Protein AF-K1UHT1-F1 (afdb_monomer_lite)

Organism: NCBI:txid408170

Secondary structure (DSSP, 8-state):
-HHHHHHHHHHHHHHHHHHHHHHHHHTT-S-HHHHHHHHHHHHHHHHHHHHHHHHHHHHHHHHHHHTT--S--

Structure (mmCIF, N/CA/C/O backbone):
data_AF-K1UHT1-F1
#
_entry.id   AF-K1UHT1-F1
#
loop_
_atom_site.group_PDB
_atom_site.id
_atom_site.type_symbol
_atom_site.label_atom_id
_atom_site.label_alt_id
_atom_site.label_comp_id
_atom_site.label_asym_id
_atom_site.label_entity_id
_atom_site.label_seq_id
_atom_site.pdbx_PDB_ins_code
_atom_site.Cartn_x
_atom_site.Cartn_y
_atom_site.Cartn_z
_atom_site.occupancy
_atom_site.B_iso_or_equiv
_atom_site.auth_seq_id
_atom_site.auth_comp_id
_atom_site.auth_asym_id
_atom_site.auth_atom_id
_atom_site.pdbx_PDB_model_num
ATOM 1 N N . ARG A 1 1 ? -14.692 3.253 6.470 1.00 75.75 1 ARG A N 1
ATOM 2 C CA . ARG A 1 1 ? -14.757 2.192 5.427 1.00 75.75 1 ARG A CA 1
ATOM 3 C C . ARG A 1 1 ? -14.309 2.709 4.061 1.00 75.75 1 ARG A C 1
ATOM 5 O O . ARG A 1 1 ? -13.477 2.056 3.455 1.00 75.75 1 ARG A O 1
ATOM 12 N N . GLN A 1 2 ? -14.786 3.877 3.611 1.00 89.69 2 GLN A N 1
ATOM 13 C CA . GLN A 1 2 ? -14.382 4.482 2.331 1.00 89.69 2 GLN A CA 1
ATOM 14 C C . GLN A 1 2 ? -12.860 4.648 2.180 1.00 89.69 2 GLN A C 1
ATOM 16 O O . GLN A 1 2 ? -12.318 4.275 1.150 1.00 89.69 2 GLN A O 1
ATOM 21 N N . GLU A 1 3 ? -12.162 5.129 3.211 1.00 92.62 3 GLU A N 1
ATOM 22 C CA . GLU A 1 3 ? -10.703 5.309 3.156 1.00 92.62 3 GLU A CA 1
ATOM 23 C C . GLU A 1 3 ? -9.944 3.984 2.982 1.00 92.62 3 GLU A C 1
ATOM 25 O O . GLU A 1 3 ? -9.042 3.903 2.156 1.00 92.62 3 GLU A O 1
ATOM 30 N N . LEU A 1 4 ? -10.340 2.925 3.704 1.00 96.12 4 LEU A N 1
ATOM 31 C CA . LEU A 1 4 ? -9.727 1.597 3.566 1.00 96.12 4 LEU A CA 1
ATOM 32 C C . LEU A 1 4 ? -9.932 1.034 2.152 1.00 96.12 4 LEU A C 1
ATOM 34 O O . LEU A 1 4 ? -9.007 0.474 1.577 1.00 96.12 4 LEU A O 1
ATOM 38 N N . HIS A 1 5 ? -11.110 1.253 1.562 1.00 96.88 5 HIS A N 1
ATOM 39 C CA . HIS A 1 5 ? -11.386 0.863 0.176 1.00 96.88 5 HIS A CA 1
ATOM 40 C C . HIS A 1 5 ? -10.499 1.607 -0.831 1.00 96.88 5 HIS A C 1
ATOM 42 O O . HIS A 1 5 ? -9.999 1.017 -1.785 1.00 96.88 5 HIS A O 1
ATOM 48 N N . GLN A 1 6 ? -10.266 2.905 -0.622 1.00 97.69 6 GLN A N 1
ATOM 49 C CA . GLN A 1 6 ? -9.333 3.66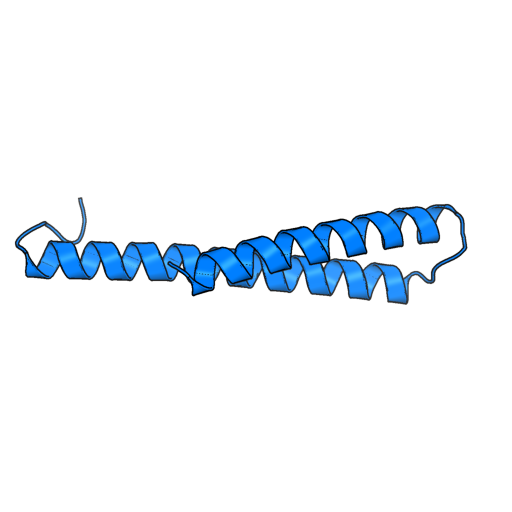0 -1.465 1.00 97.69 6 GLN A CA 1
ATOM 50 C C . GLN A 1 6 ? -7.891 3.173 -1.284 1.00 97.69 6 GLN A C 1
ATOM 52 O O . GLN A 1 6 ? -7.153 3.077 -2.263 1.00 97.69 6 GLN A O 1
ATOM 57 N N . MET A 1 7 ? -7.504 2.795 -0.064 1.00 98.12 7 MET A N 1
ATOM 58 C CA . MET A 1 7 ? -6.188 2.212 0.190 1.00 98.12 7 MET A CA 1
ATOM 59 C C . MET A 1 7 ? -6.013 0.862 -0.517 1.00 98.12 7 MET A C 1
ATOM 61 O O . MET A 1 7 ? -4.996 0.649 -1.167 1.00 98.12 7 MET A O 1
ATOM 65 N N . GLN A 1 8 ? -7.026 -0.006 -0.495 1.00 98.25 8 GLN A N 1
ATOM 66 C CA . GLN A 1 8 ? -7.023 -1.275 -1.235 1.00 98.25 8 GLN A CA 1
ATOM 67 C C . GLN A 1 8 ? -6.833 -1.068 -2.741 1.00 98.25 8 GLN A C 1
ATOM 69 O O . GLN A 1 8 ? -6.039 -1.762 -3.376 1.00 98.25 8 GLN A O 1
ATOM 74 N N . LYS A 1 9 ? -7.504 -0.062 -3.320 1.00 98.44 9 LYS A N 1
ATOM 75 C CA . LYS A 1 9 ? -7.287 0.321 -4.723 1.00 98.44 9 LYS A CA 1
ATOM 76 C C . LYS A 1 9 ? -5.858 0.793 -4.978 1.00 98.44 9 LYS A C 1
ATOM 78 O O . LYS A 1 9 ? -5.281 0.429 -6.000 1.00 98.44 9 LYS A O 1
ATOM 83 N N . LYS A 1 10 ? -5.280 1.575 -4.059 1.00 98.31 10 LYS A N 1
ATOM 84 C CA . LYS A 1 10 ? -3.885 2.017 -4.165 1.00 98.31 10 LYS A CA 1
ATOM 85 C C . LYS A 1 10 ? -2.927 0.825 -4.153 1.00 98.31 10 LYS A C 1
ATOM 87 O O . LYS A 1 10 ? -2.084 0.738 -5.035 1.00 98.31 10 LYS A O 1
ATOM 92 N N . VAL A 1 11 ? -3.093 -0.112 -3.218 1.00 98.69 11 VAL A N 1
ATOM 93 C CA . VAL A 1 11 ? -2.269 -1.331 -3.143 1.00 98.69 11 VAL A CA 1
ATOM 94 C C . VAL A 1 11 ? -2.367 -2.144 -4.435 1.00 98.69 11 VAL A C 1
ATOM 96 O O . VAL A 1 11 ? -1.344 -2.580 -4.958 1.00 98.69 11 VAL A O 1
ATOM 99 N N . ALA A 1 12 ? -3.569 -2.301 -4.999 1.00 98.62 12 ALA A N 1
ATOM 100 C CA . ALA A 1 12 ? -3.750 -2.984 -6.280 1.00 98.62 12 ALA A CA 1
ATOM 101 C C . ALA A 1 12 ? -3.014 -2.271 -7.430 1.00 98.62 12 ALA A C 1
ATOM 103 O O . ALA A 1 12 ? -2.335 -2.919 -8.228 1.00 98.62 12 ALA A O 1
ATOM 104 N N . SER A 1 13 ? -3.100 -0.938 -7.484 1.00 98.56 13 SER A N 1
ATOM 105 C CA . SER A 1 13 ? -2.394 -0.121 -8.475 1.00 98.56 13 SER A CA 1
ATOM 106 C C . SER A 1 13 ? -0.873 -0.233 -8.341 1.00 98.56 13 SER A C 1
ATOM 108 O O . SER A 1 13 ? -0.183 -0.464 -9.332 1.00 98.56 13 SER A O 1
ATOM 110 N N . ASP A 1 14 ? -0.340 -0.108 -7.124 1.00 98.69 14 ASP A N 1
ATOM 111 C CA . ASP A 1 14 ? 1.100 -0.213 -6.873 1.00 98.69 14 ASP A CA 1
ATOM 112 C C . ASP A 1 14 ? 1.610 -1.636 -7.152 1.00 98.69 14 ASP A C 1
ATOM 114 O O . ASP A 1 14 ? 2.737 -1.817 -7.611 1.00 98.69 14 ASP A O 1
ATOM 118 N N . SER A 1 15 ? 0.776 -2.658 -6.923 1.00 98.56 15 SER A N 1
ATOM 119 C CA . SER A 1 15 ? 1.113 -4.050 -7.229 1.00 98.56 15 SER A CA 1
ATOM 120 C C . SER A 1 15 ? 1.254 -4.274 -8.730 1.00 98.56 15 SER A C 1
ATOM 122 O O . SER A 1 15 ? 2.177 -4.966 -9.163 1.00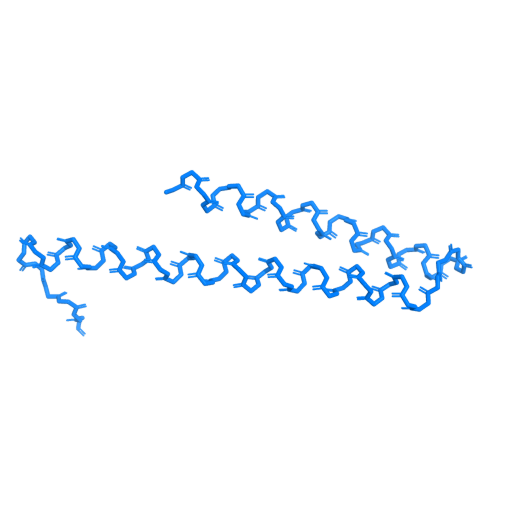 98.56 15 SER A O 1
ATOM 124 N N . LEU A 1 16 ? 0.360 -3.684 -9.529 1.00 98.62 16 LEU A N 1
ATOM 125 C CA . LEU A 1 16 ? 0.460 -3.726 -10.985 1.00 98.62 16 LEU A CA 1
ATOM 126 C C . LEU A 1 16 ? 1.706 -2.975 -11.472 1.00 98.62 16 LEU A C 1
ATOM 128 O O . LEU A 1 16 ? 2.437 -3.493 -12.316 1.00 98.62 16 LEU A O 1
ATOM 132 N N . ALA A 1 17 ? 1.979 -1.794 -10.909 1.00 98.31 17 ALA A N 1
ATOM 133 C CA . ALA A 1 17 ? 3.164 -1.007 -11.242 1.00 98.31 17 ALA A CA 1
ATOM 134 C C . ALA A 1 17 ? 4.460 -1.779 -10.951 1.00 98.31 17 ALA A C 1
ATOM 136 O O . ALA A 1 17 ? 5.322 -1.878 -11.823 1.00 98.31 17 ALA A O 1
ATOM 137 N N . TYR A 1 18 ? 4.570 -2.400 -9.773 1.00 98.50 18 TYR A N 1
ATOM 138 C CA . TYR A 1 18 ? 5.711 -3.245 -9.425 1.00 98.50 18 TYR A CA 1
ATOM 139 C C . TYR A 1 18 ? 5.874 -4.426 -10.385 1.00 98.50 18 TYR A C 1
ATOM 141 O O . TYR A 1 18 ? 6.976 -4.661 -10.874 1.00 98.50 18 TYR A O 1
ATOM 149 N N . HIS A 1 19 ? 4.789 -5.135 -10.710 1.00 98.19 19 HIS A N 1
ATOM 150 C CA . HIS A 1 19 ? 4.845 -6.260 -11.645 1.00 98.19 19 HIS A CA 1
ATOM 151 C C . HIS A 1 19 ? 5.349 -5.833 -13.034 1.00 98.19 19 HIS A C 1
ATOM 153 O O . HIS A 1 19 ? 6.188 -6.508 -13.631 1.00 98.19 19 HIS A O 1
ATOM 159 N N . MET A 1 20 ? 4.888 -4.684 -13.543 1.00 97.69 20 MET A N 1
ATOM 160 C CA . MET A 1 20 ? 5.387 -4.129 -14.805 1.00 97.69 20 MET A CA 1
ATOM 161 C C . MET A 1 20 ? 6.867 -3.742 -14.723 1.00 97.69 20 MET A C 1
ATOM 163 O O . MET A 1 20 ? 7.613 -4.019 -15.660 1.00 97.69 20 MET A O 1
ATOM 167 N N . SER A 1 21 ? 7.298 -3.124 -13.621 1.00 97.81 21 SER A N 1
ATOM 168 C CA . SER A 1 21 ? 8.706 -2.783 -13.404 1.00 97.81 21 SER A CA 1
ATOM 169 C C . SER A 1 21 ? 9.592 -4.027 -13.319 1.00 97.81 21 SER A C 1
ATOM 171 O O . SER A 1 21 ? 10.641 -4.045 -13.951 1.00 97.81 21 SER A O 1
ATOM 173 N N . SER A 1 22 ? 9.163 -5.086 -12.623 1.00 97.88 22 SER A N 1
ATOM 174 C CA . SER A 1 22 ? 9.904 -6.359 -12.550 1.00 97.88 22 SER A CA 1
ATOM 175 C C . SER A 1 22 ? 10.143 -6.934 -13.938 1.00 97.88 22 SER A C 1
ATOM 177 O O . SER A 1 22 ? 11.279 -7.208 -14.309 1.00 97.88 22 SER A O 1
ATOM 179 N N . ARG A 1 23 ? 9.084 -7.000 -14.752 1.00 98.06 23 ARG A N 1
ATOM 180 C CA . ARG A 1 23 ? 9.190 -7.478 -16.131 1.00 98.06 23 ARG A CA 1
ATOM 181 C C . ARG A 1 23 ? 10.132 -6.636 -16.982 1.00 98.06 23 ARG A C 1
ATOM 183 O O . ARG A 1 23 ? 10.995 -7.179 -17.658 1.00 98.06 23 ARG A O 1
ATOM 190 N N . LYS A 1 24 ? 9.998 -5.308 -16.938 1.00 97.88 24 LYS A N 1
ATOM 191 C CA . LYS A 1 24 ? 10.886 -4.418 -17.699 1.00 97.88 24 LYS A CA 1
ATOM 192 C C . LYS A 1 24 ? 12.340 -4.537 -17.243 1.00 97.88 24 LYS A C 1
ATOM 194 O O . LYS A 1 24 ? 13.231 -4.415 -18.073 1.00 97.88 24 LYS A O 1
ATOM 199 N N . PHE A 1 25 ? 12.585 -4.760 -15.953 1.00 97.56 25 PHE A N 1
ATOM 200 C CA . PHE A 1 25 ? 13.924 -4.991 -15.418 1.00 97.56 25 PHE A CA 1
ATOM 201 C C . PHE A 1 25 ? 14.521 -6.304 -15.937 1.00 97.56 25 PHE A C 1
ATOM 203 O O . PHE A 1 25 ? 15.644 -6.304 -16.431 1.00 97.56 25 PHE A O 1
ATOM 210 N N . GLU A 1 26 ? 13.756 -7.397 -15.889 1.00 97.19 26 GLU A N 1
ATOM 211 C CA . GLU A 1 26 ? 14.152 -8.703 -16.437 1.00 97.19 26 GLU A CA 1
ATOM 212 C C . GLU A 1 26 ? 14.453 -8.632 -17.942 1.00 97.19 26 GLU A C 1
ATOM 214 O O . GLU A 1 26 ? 15.398 -9.251 -18.423 1.00 97.19 26 GLU A O 1
ATOM 219 N N . GLU A 1 27 ? 13.689 -7.824 -18.678 1.00 97.62 27 GLU A N 1
ATOM 220 C CA . GLU A 1 27 ? 13.885 -7.559 -20.107 1.00 97.62 27 GLU A CA 1
ATOM 221 C C . GLU A 1 27 ? 15.029 -6.547 -20.383 1.00 97.62 27 GLU A C 1
ATOM 223 O O . GLU A 1 27 ? 15.300 -6.223 -21.538 1.00 97.62 27 GLU A O 1
ATOM 228 N N . GLY A 1 28 ? 15.716 -6.034 -19.351 1.00 96.50 28 GLY A N 1
ATOM 229 C CA . GLY A 1 28 ? 16.842 -5.095 -19.474 1.00 96.50 28 GLY A CA 1
ATOM 230 C C . GLY A 1 28 ? 16.450 -3.651 -19.820 1.00 96.50 28 GLY A C 1
ATOM 231 O O . GLY A 1 28 ? 17.304 -2.838 -20.167 1.00 96.50 28 GLY A O 1
ATOM 232 N N . MET A 1 29 ? 15.162 -3.318 -19.728 1.00 95.38 29 MET A N 1
ATOM 233 C CA . MET A 1 29 ? 14.577 -2.018 -20.082 1.00 95.38 29 MET A CA 1
ATOM 234 C C . MET A 1 29 ? 14.344 -1.088 -18.881 1.00 95.38 29 MET A C 1
ATOM 236 O O . MET A 1 29 ? 13.795 0.002 -19.043 1.00 95.38 29 MET A O 1
ATOM 240 N N . LEU A 1 30 ? 14.700 -1.520 -17.671 1.00 95.06 30 LEU A N 1
ATOM 241 C CA . LEU A 1 30 ? 14.515 -0.768 -16.431 1.00 95.06 30 LEU A CA 1
ATOM 242 C C . LEU A 1 30 ? 15.773 -0.881 -15.565 1.00 95.06 30 LEU A C 1
ATOM 244 O O . LEU A 1 30 ? 16.410 -1.932 -15.543 1.00 95.06 30 LEU A O 1
ATOM 248 N N . SER A 1 31 ? 16.127 0.174 -14.832 1.00 96.25 31 SER A N 1
ATOM 249 C CA . SER A 1 31 ? 17.253 0.129 -13.896 1.00 96.25 31 SER A CA 1
ATOM 250 C C . SER A 1 31 ? 16.894 -0.631 -12.613 1.00 96.25 31 SER A C 1
ATOM 252 O O . SER A 1 31 ? 15.726 -0.720 -12.224 1.00 96.25 31 SER A O 1
ATOM 254 N N . THR A 1 32 ? 17.907 -1.117 -11.890 1.00 95.31 32 THR A N 1
ATOM 255 C CA . THR A 1 32 ? 17.736 -1.670 -10.534 1.00 95.31 32 THR A CA 1
ATOM 256 C C . THR A 1 32 ? 17.115 -0.648 -9.577 1.00 95.31 32 THR A C 1
ATOM 258 O O . THR A 1 32 ? 16.311 -1.019 -8.722 1.00 95.31 32 THR A O 1
ATOM 261 N N . PHE A 1 33 ? 17.446 0.640 -9.734 1.00 97.31 33 PHE A N 1
ATOM 262 C CA . PHE A 1 33 ? 16.899 1.724 -8.914 1.00 97.31 33 PHE A CA 1
ATOM 263 C C . PHE A 1 33 ? 15.394 1.905 -9.127 1.00 97.31 33 PHE A C 1
ATOM 265 O O . PHE A 1 33 ? 14.650 2.000 -8.156 1.00 97.31 33 PHE A O 1
ATOM 272 N N . ASP A 1 34 ? 14.930 1.869 -10.376 1.00 96.56 34 ASP A N 1
ATOM 273 C CA . ASP A 1 34 ? 13.507 1.997 -10.704 1.00 96.56 34 ASP A CA 1
ATOM 274 C C . ASP A 1 34 ? 12.698 0.807 -10.166 1.00 96.56 34 ASP A C 1
ATOM 276 O O . ASP A 1 34 ? 11.598 0.977 -9.627 1.00 96.56 34 ASP A O 1
ATOM 280 N N . LEU A 1 35 ? 13.254 -0.409 -10.270 1.00 97.81 35 LEU A N 1
ATOM 281 C CA . LEU A 1 35 ? 12.644 -1.608 -9.696 1.00 97.81 35 LEU A CA 1
ATOM 282 C C . LEU A 1 35 ? 12.532 -1.477 -8.173 1.00 97.81 35 LEU A C 1
ATOM 284 O O . LEU A 1 35 ? 11.481 -1.773 -7.598 1.00 97.81 35 LEU A O 1
ATOM 28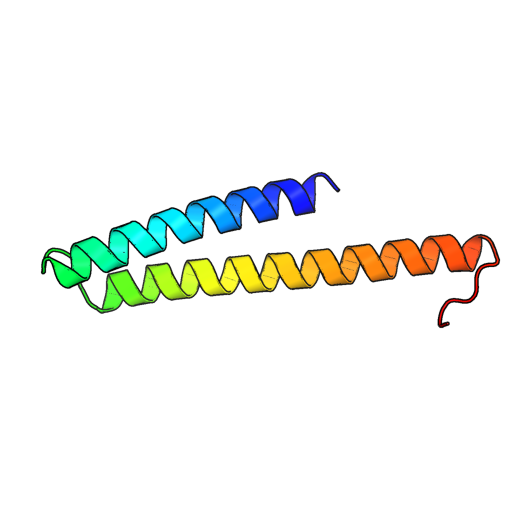8 N N . HIS A 1 36 ? 13.595 -0.996 -7.526 1.00 98.19 36 HIS A N 1
ATOM 289 C CA . HIS A 1 36 ? 13.614 -0.751 -6.090 1.00 98.19 36 HIS A CA 1
ATOM 290 C C . HIS A 1 36 ? 12.566 0.291 -5.674 1.00 98.19 36 HIS A C 1
ATOM 292 O O . HIS A 1 36 ? 11.807 0.047 -4.739 1.00 98.19 36 HIS A O 1
ATOM 298 N N . THR A 1 37 ? 12.443 1.407 -6.397 1.00 98.44 37 THR A N 1
ATOM 299 C CA . THR A 1 37 ? 11.423 2.433 -6.131 1.00 98.44 37 THR A CA 1
ATOM 300 C C . THR A 1 37 ? 10.002 1.878 -6.249 1.00 98.44 37 THR A C 1
ATOM 302 O O . THR A 1 37 ? 9.153 2.165 -5.398 1.00 98.44 37 THR A O 1
ATOM 305 N N . ALA A 1 38 ? 9.722 1.048 -7.259 1.00 98.12 38 ALA A N 1
ATOM 306 C CA . ALA A 1 38 ? 8.414 0.407 -7.397 1.00 98.12 38 ALA A CA 1
ATOM 307 C C . ALA A 1 38 ? 8.127 -0.572 -6.242 1.00 98.12 38 ALA A C 1
ATOM 309 O O . ALA A 1 38 ? 7.018 -0.585 -5.702 1.00 98.12 38 ALA A O 1
ATOM 310 N N . ALA A 1 39 ? 9.133 -1.345 -5.817 1.00 98.44 39 ALA A N 1
ATOM 311 C CA . ALA A 1 39 ? 9.022 -2.254 -4.677 1.00 98.44 39 ALA A CA 1
ATOM 312 C C . ALA A 1 39 ? 8.758 -1.498 -3.364 1.00 98.44 39 ALA A C 1
ATOM 314 O O . ALA A 1 39 ? 7.853 -1.861 -2.611 1.00 98.44 39 ALA A O 1
ATOM 315 N N . GLN A 1 40 ? 9.504 -0.416 -3.121 1.00 98.69 40 GLN A N 1
ATOM 316 C CA . GLN A 1 40 ? 9.345 0.473 -1.969 1.00 98.69 40 GLN A CA 1
ATOM 317 C C . GLN A 1 40 ? 7.922 1.045 -1.916 1.00 98.69 40 GLN A C 1
ATOM 319 O O . GLN A 1 40 ? 7.252 0.963 -0.889 1.00 98.69 40 GLN A O 1
ATOM 324 N N . THR A 1 41 ? 7.423 1.547 -3.049 1.00 98.69 41 THR A N 1
ATOM 325 C CA . THR A 1 41 ? 6.079 2.133 -3.154 1.00 98.69 41 THR A CA 1
ATOM 326 C C . THR A 1 41 ? 4.985 1.119 -2.807 1.00 98.69 41 THR A C 1
ATOM 328 O O . THR A 1 41 ? 4.056 1.437 -2.059 1.00 98.69 41 THR A O 1
ATOM 331 N N . LEU A 1 42 ? 5.107 -0.115 -3.311 1.00 98.75 42 LEU A N 1
ATOM 332 C CA . LEU A 1 42 ? 4.188 -1.209 -2.994 1.00 98.75 42 LEU A CA 1
ATOM 333 C C . LEU A 1 42 ? 4.256 -1.611 -1.516 1.00 98.75 42 LEU A C 1
ATOM 335 O O . LEU A 1 42 ? 3.229 -1.890 -0.895 1.00 98.75 42 LEU A O 1
ATOM 339 N N . LEU A 1 43 ? 5.457 -1.668 -0.941 1.00 98.75 43 LEU A N 1
ATOM 340 C CA . LEU A 1 43 ? 5.628 -2.016 0.465 1.00 98.75 43 LEU A CA 1
ATOM 341 C C . LEU A 1 43 ? 4.982 -0.961 1.370 1.00 98.75 43 LEU A C 1
ATOM 343 O O . LEU A 1 43 ? 4.233 -1.304 2.285 1.00 98.75 43 LEU A O 1
ATOM 347 N N . GLU A 1 44 ? 5.208 0.319 1.082 1.00 98.75 44 GLU A N 1
ATOM 348 C CA . GLU A 1 44 ? 4.625 1.426 1.837 1.00 98.75 44 GLU A CA 1
ATOM 349 C C . GLU A 1 44 ? 3.093 1.431 1.791 1.00 98.75 44 GLU A C 1
ATOM 351 O O . GLU A 1 44 ? 2.449 1.688 2.813 1.00 98.75 44 GLU A O 1
ATOM 356 N N . SER A 1 45 ? 2.480 1.141 0.639 1.00 98.69 45 SER A N 1
ATOM 357 C CA . SER A 1 45 ? 1.018 1.075 0.551 1.00 98.69 45 SER A CA 1
ATOM 358 C C . SER A 1 45 ? 0.440 -0.126 1.290 1.00 98.69 45 SER A C 1
ATOM 360 O O . SER A 1 45 ? -0.549 0.040 2.003 1.00 98.69 45 SER A O 1
ATOM 362 N N . LYS A 1 46 ? 1.081 -1.299 1.220 1.00 98.69 46 LYS A N 1
ATOM 363 C CA . LYS A 1 46 ? 0.677 -2.482 2.002 1.00 98.69 46 LYS A CA 1
ATOM 364 C C . LYS A 1 46 ? 0.764 -2.243 3.509 1.00 98.69 46 LYS A C 1
ATOM 366 O O . LYS A 1 46 ? -0.149 -2.618 4.243 1.00 98.69 46 LYS A O 1
ATOM 371 N N . ILE A 1 47 ? 1.826 -1.584 3.980 1.00 98.75 47 ILE A N 1
ATOM 372 C CA . ILE A 1 47 ? 1.968 -1.212 5.396 1.00 98.75 47 ILE A CA 1
ATOM 373 C C . ILE A 1 47 ? 0.827 -0.282 5.818 1.00 98.75 47 ILE A C 1
ATOM 375 O O . ILE A 1 47 ? 0.193 -0.513 6.848 1.00 98.75 47 ILE A O 1
ATOM 379 N N . LYS A 1 48 ? 0.527 0.745 5.014 1.00 98.44 48 LYS A N 1
ATOM 380 C CA . LYS A 1 48 ? -0.576 1.675 5.298 1.00 98.44 48 LYS A CA 1
ATOM 381 C C . LYS A 1 48 ? -1.931 0.972 5.305 1.00 98.44 48 LYS A C 1
ATOM 383 O O . LYS A 1 48 ? -2.745 1.248 6.184 1.00 98.44 48 LYS A O 1
ATOM 388 N N . GLU A 1 49 ? -2.174 0.044 4.381 1.00 98.44 49 GLU A N 1
ATOM 389 C CA . GLU A 1 49 ? -3.391 -0.770 4.383 1.00 98.44 49 GLU A CA 1
ATOM 390 C C . GLU A 1 49 ? -3.540 -1.537 5.700 1.00 98.44 49 GLU A C 1
ATOM 392 O O . GLU A 1 49 ? -4.580 -1.431 6.353 1.00 98.44 49 GLU A O 1
ATOM 397 N N . LEU A 1 50 ? -2.488 -2.234 6.134 1.00 98.50 50 LEU A N 1
ATOM 398 C CA . LEU A 1 50 ? -2.497 -2.989 7.384 1.00 98.50 50 LEU A CA 1
ATOM 399 C C . LEU A 1 50 ? -2.757 -2.083 8.596 1.00 98.50 50 LEU A C 1
ATOM 401 O O . LEU A 1 50 ? -3.609 -2.391 9.429 1.00 98.50 50 LEU A O 1
ATOM 405 N N . GLN A 1 51 ? -2.087 -0.930 8.669 1.00 98.31 51 GLN A N 1
ATOM 406 C CA . GLN A 1 51 ? -2.314 0.060 9.728 1.00 98.31 51 GLN A CA 1
ATOM 407 C C . GLN A 1 51 ? -3.779 0.523 9.772 1.00 98.31 51 GLN A C 1
ATOM 409 O O . GLN A 1 51 ? -4.374 0.619 10.848 1.00 98.31 51 GLN A O 1
ATOM 414 N N . MET A 1 52 ? -4.394 0.766 8.612 1.00 97.94 52 MET A N 1
ATOM 415 C CA . MET A 1 52 ? -5.800 1.169 8.525 1.00 97.94 52 MET A CA 1
ATOM 416 C C . MET A 1 52 ? -6.762 0.042 8.914 1.00 97.94 52 MET A C 1
ATOM 418 O O . MET A 1 52 ? -7.767 0.305 9.579 1.00 97.94 52 MET A O 1
ATOM 422 N N . GLN A 1 53 ? -6.463 -1.204 8.535 1.00 97.69 53 GLN A N 1
ATOM 423 C CA . GLN A 1 53 ? -7.233 -2.378 8.955 1.00 97.69 53 GLN A CA 1
ATOM 424 C C . GLN A 1 53 ? -7.189 -2.542 10.481 1.00 97.69 53 GLN A C 1
ATOM 426 O O . GLN A 1 53 ? -8.236 -2.679 11.115 1.00 97.69 53 GLN A O 1
ATOM 431 N N . MET A 1 54 ? -6.002 -2.438 11.088 1.00 97.69 54 MET A N 1
ATOM 432 C CA . MET A 1 54 ? -5.836 -2.489 12.545 1.00 97.69 54 MET A CA 1
ATOM 433 C C . MET A 1 54 ? -6.618 -1.370 13.240 1.00 97.69 54 MET A C 1
ATOM 435 O O . MET A 1 54 ? -7.360 -1.629 14.188 1.00 97.69 54 MET A O 1
ATOM 439 N N . LEU A 1 55 ? -6.519 -0.134 12.743 1.00 97.12 55 LEU A N 1
ATOM 440 C CA . LEU A 1 55 ? -7.255 1.001 13.298 1.00 97.12 55 LEU A CA 1
ATOM 441 C C . LEU A 1 55 ? -8.774 0.799 13.214 1.00 97.12 55 LEU A C 1
ATOM 443 O O . LEU A 1 55 ? -9.494 1.141 14.153 1.00 97.12 55 LEU A O 1
ATOM 447 N N . LEU A 1 56 ? -9.273 0.245 12.107 1.00 96.12 56 LEU A N 1
ATOM 448 C CA . LEU A 1 56 ? -10.692 -0.066 11.952 1.00 96.12 56 LEU A CA 1
ATOM 449 C C . LEU A 1 56 ? -11.158 -1.077 13.006 1.00 96.12 56 LEU A C 1
ATOM 451 O O . LEU A 1 56 ? -12.190 -0.847 13.634 1.00 96.12 56 LEU A O 1
ATOM 455 N N . ILE A 1 57 ? -10.384 -2.141 13.233 1.00 95.38 57 ILE A N 1
ATOM 456 C CA . ILE A 1 57 ? -10.684 -3.158 14.250 1.00 95.38 57 ILE A CA 1
ATOM 457 C C . ILE A 1 57 ? -10.743 -2.522 15.644 1.00 95.38 57 ILE A C 1
ATOM 459 O O . ILE A 1 57 ? -11.692 -2.762 16.388 1.00 95.38 57 ILE A O 1
ATOM 463 N N . ILE A 1 58 ? -9.770 -1.675 15.993 1.00 95.62 58 ILE A N 1
ATOM 464 C CA . ILE A 1 58 ? -9.742 -0.984 17.292 1.00 95.62 58 ILE A CA 1
ATOM 465 C C . ILE A 1 58 ? -10.968 -0.079 17.453 1.00 95.62 58 ILE A C 1
ATOM 467 O O . ILE A 1 58 ? -11.637 -0.135 18.482 1.00 95.62 58 ILE A O 1
ATOM 471 N N . LYS A 1 59 ? -11.311 0.711 16.426 1.00 94.56 59 LYS A N 1
ATOM 472 C CA . LYS A 1 59 ? -12.504 1.576 16.445 1.00 94.56 59 LYS A CA 1
ATOM 473 C C . LYS A 1 59 ? -13.787 0.770 16.642 1.00 94.56 59 LYS A C 1
ATOM 475 O O . LYS A 1 59 ? -14.647 1.184 17.410 1.00 94.56 59 LYS A O 1
ATOM 480 N N . GLN A 1 60 ? -13.915 -0.376 15.975 1.00 94.38 60 GLN A N 1
ATOM 481 C CA . GLN A 1 60 ? -15.076 -1.255 16.125 1.00 94.38 60 GLN A CA 1
ATOM 482 C C . GLN A 1 60 ? -15.179 -1.828 17.539 1.00 94.38 60 GLN A C 1
ATOM 484 O O . GLN A 1 60 ? -16.251 -1.766 18.133 1.00 94.38 60 GLN A O 1
ATOM 489 N N . ARG A 1 61 ? -14.065 -2.313 18.102 1.00 95.00 61 ARG A N 1
ATOM 490 C CA . ARG A 1 61 ? -14.022 -2.800 19.490 1.00 95.00 61 ARG A CA 1
ATOM 491 C C . ARG A 1 61 ? -14.387 -1.712 20.491 1.00 95.00 61 ARG A C 1
ATOM 493 O O . ARG A 1 61 ? -15.106 -1.978 21.442 1.00 95.00 61 ARG A O 1
ATOM 500 N N . LEU A 1 62 ? -13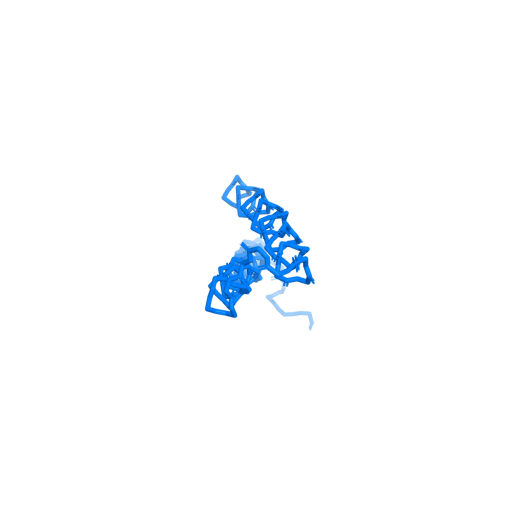.919 -0.487 20.264 1.00 96.19 62 LEU A N 1
ATOM 501 C CA . LEU A 1 62 ? -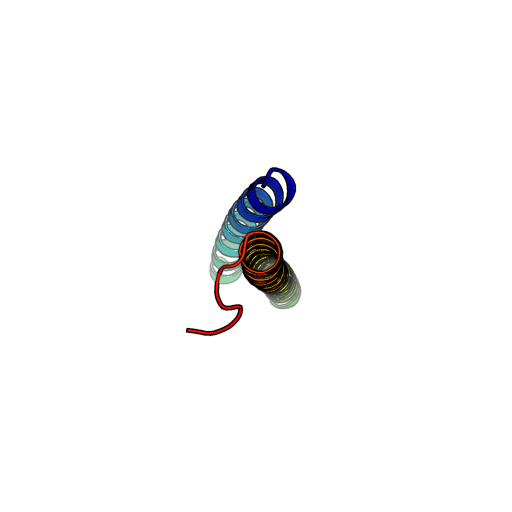14.226 0.639 21.137 1.00 96.19 62 LEU A CA 1
ATOM 502 C C . LEU A 1 62 ? -15.720 0.996 21.109 1.00 96.19 62 LEU A C 1
ATOM 504 O O . LEU A 1 62 ? -16.303 1.256 22.155 1.00 96.19 62 LEU A O 1
ATOM 508 N N . VAL A 1 63 ? -16.352 0.968 19.929 1.00 96.31 63 VAL A N 1
ATOM 509 C CA . VAL A 1 63 ? -17.808 1.153 19.811 1.00 96.31 63 VAL A CA 1
ATOM 510 C C . VAL A 1 63 ? -18.560 0.057 20.568 1.00 96.31 63 VAL A C 1
ATOM 512 O O . VAL A 1 63 ? -19.440 0.389 21.357 1.00 96.31 63 VAL A O 1
ATOM 515 N N . GLY A 1 64 ? -18.186 -1.214 20.384 1.00 96.44 64 GLY A N 1
ATOM 516 C CA . GLY A 1 64 ? -18.786 -2.335 21.119 1.00 96.44 64 GLY A CA 1
ATOM 517 C C . GLY A 1 64 ? -18.625 -2.188 22.634 1.00 96.44 64 GLY A C 1
ATOM 518 O O . GLY A 1 64 ? -19.584 -2.362 23.380 1.00 96.44 64 GLY A O 1
ATOM 519 N N . TYR A 1 65 ? -17.450 -1.748 23.093 1.00 97.06 65 TYR A N 1
ATOM 520 C CA . TYR A 1 65 ? -17.195 -1.489 24.510 1.00 97.06 65 TYR A CA 1
ATOM 521 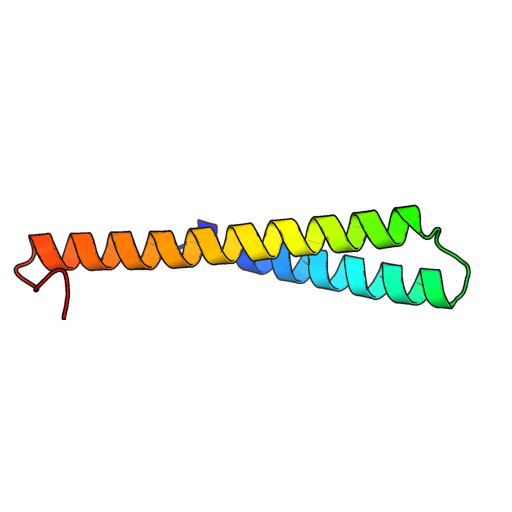C C . TYR A 1 65 ? -18.146 -0.447 25.105 1.00 97.06 65 TYR A C 1
ATOM 523 O O . TYR A 1 65 ? -18.737 -0.671 26.159 1.00 97.06 65 TYR A O 1
ATOM 531 N N . TYR A 1 66 ? -18.376 0.664 24.402 1.00 96.62 66 TYR A N 1
ATOM 532 C CA . TYR A 1 66 ? -19.358 1.659 24.843 1.00 96.62 66 TYR A CA 1
ATOM 533 C C . TYR A 1 66 ? -20.812 1.165 24.779 1.00 96.62 66 TYR A C 1
ATOM 535 O O . TYR A 1 66 ? -21.679 1.751 25.423 1.00 96.62 66 TYR A O 1
ATOM 543 N N . GLN A 1 67 ? -21.086 0.089 24.039 1.00 96.69 67 GLN A N 1
ATOM 544 C CA . GLN A 1 67 ? -22.383 -0.593 23.997 1.00 96.69 67 GLN A CA 1
ATOM 545 C C . GLN A 1 67 ? -22.515 -1.702 25.059 1.00 96.69 67 GLN A C 1
ATOM 547 O O . GLN A 1 67 ? -23.560 -2.345 25.133 1.00 96.69 67 GLN A O 1
ATOM 552 N N . GLY A 1 68 ? -21.496 -1.902 25.905 1.00 94.38 68 GLY A N 1
ATOM 553 C CA . GLY A 1 68 ? -21.495 -2.892 26.985 1.00 94.38 68 GLY A CA 1
ATOM 554 C C . GLY A 1 68 ? -20.841 -4.230 26.631 1.00 94.38 68 GLY A C 1
ATOM 555 O O . GLY A 1 68 ? -20.896 -5.157 27.436 1.00 94.38 68 GLY A O 1
ATOM 556 N N . GLU A 1 69 ? -20.217 -4.357 25.456 1.00 94.38 69 GLU A N 1
ATOM 557 C CA . GLU A 1 69 ? -19.396 -5.524 25.123 1.00 94.38 69 GLU A CA 1
ATOM 558 C C . GLU A 1 69 ? -18.042 -5.471 25.853 1.00 94.38 69 GLU A C 1
ATOM 560 O O . GLU A 1 69 ? -17.503 -4.404 26.145 1.00 94.38 69 GLU A O 1
ATOM 565 N N . ASN A 1 70 ? -17.430 -6.626 26.120 1.00 88.44 70 ASN A N 1
ATOM 566 C CA . ASN A 1 70 ? -16.071 -6.650 26.662 1.00 88.44 70 ASN A CA 1
ATOM 567 C C . ASN A 1 70 ? -15.058 -6.203 25.597 1.00 88.44 70 ASN A C 1
ATOM 569 O O . ASN A 1 70 ? -15.050 -6.707 24.473 1.00 88.44 70 ASN A O 1
ATOM 573 N N . LEU A 1 71 ? -14.155 -5.291 25.969 1.00 84.50 71 LEU A N 1
ATOM 574 C CA . LEU A 1 71 ? -13.132 -4.743 25.066 1.00 84.50 71 LEU A CA 1
ATOM 575 C C . LEU A 1 71 ? -12.125 -5.805 24.582 1.00 84.50 71 LEU A C 1
ATOM 577 O O . LEU A 1 71 ? -11.572 -5.710 23.482 1.00 84.50 71 LEU A O 1
ATOM 581 N N . ILE A 1 72 ? -11.879 -6.810 25.419 1.00 85.62 72 ILE A N 1
ATOM 582 C CA . ILE A 1 72 ? -11.001 -7.950 25.169 1.00 85.62 72 ILE A CA 1
ATOM 583 C C . ILE A 1 72 ? -11.828 -9.202 25.477 1.00 85.62 72 ILE A C 1
ATOM 585 O O . ILE A 1 72 ? -12.538 -9.227 26.482 1.00 85.62 72 ILE A O 1
ATOM 589 N N . ARG A 1 73 ? -11.776 -10.193 24.581 1.00 67.81 73 ARG A N 1
ATOM 590 C CA . ARG A 1 73 ? -12.372 -11.514 24.822 1.00 67.81 73 ARG A CA 1
ATOM 591 C C . ARG A 1 73 ? -11.545 -12.308 25.815 1.00 67.81 73 ARG A C 1
ATOM 593 O O . ARG A 1 73 ? -10.303 -12.248 25.685 1.00 67.81 73 ARG A O 1
#

Radius of gyration: 18.02 Å; chains: 1; bounding box: 40×17×47 Å

pLDDT: mean 96.07, std 4.96, range [67.81, 98.75]

Foldseek 3Di:
DVVLVVLVVQLVVLVVVLVVQVVCVVVVNHDPVSNVVSVVSNVVSVVVSVVVVVVVVQVVLVVVVVVVDDSPD

Sequence (73 aa):
RQELHQMQKKVASDSLAYHMSSRKFEEGMLSTFDLHTAAQTLLESKIKELQMQMLLIIKQRLVGYYQGENLIR